Protein AF-A0AAE3LZX3-F1 (afdb_monomer_lite)

Foldseek 3Di:
DDWFDLDPQETEFAADDLVCLLVCVVVPFAEEEEQAAPPPDPPHDHQVSNCVSNVVSNHHYYYLHDDPPDDALVSLVVLVVCSVPTPTSYYYYYNGRQSVLLSPLSVCLPPDDNVSSQVSCVSSVHHCVQSSCCSVVVNDRPPPDDPDDFQEEAEAPDPVSVVVVVVVCVVPVPGGYHYHYD

Sequence (182 aa):
MDLKPLTANLSVSAQIQPSDLKAIKNAGFRAVVCNRPDGEGADQPTFDEIATAAKKQGLEAVYLPIVAGKVSDDDASDFDQALMSLPGPVLAYCRTGTRSATLWSLSQAGQRSLADILAATKAAGYEMGGVVRRIVNGGKTPTDTGDASFNVVIVGAGAGGIAAAASLKSRKPDLDIAIIDP

Structure (mmCIF, N/CA/C/O backbone):
data_AF-A0AAE3LZX3-F1
#
_entry.id   AF-A0AAE3LZX3-F1
#
loop_
_atom_site.group_PDB
_atom_site.id
_atom_site.type_symbol
_atom_site.label_atom_id
_atom_site.label_alt_id
_atom_site.label_comp_id
_atom_site.label_asym_id
_atom_site.label_entity_id
_atom_site.label_seq_id
_atom_site.pdbx_PDB_ins_code
_atom_site.Cartn_x
_atom_site.Cartn_y
_atom_site.Cartn_z
_atom_site.occupancy
_atom_site.B_iso_or_equiv
_atom_site.auth_seq_id
_atom_site.auth_comp_id
_atom_site.auth_asym_id
_atom_site.auth_atom_id
_atom_site.pdbx_PDB_model_num
ATOM 1 N N . MET A 1 1 ? -14.313 -3.668 -0.409 1.00 75.75 1 MET A N 1
ATOM 2 C CA . MET A 1 1 ? -13.078 -3.968 0.340 1.00 75.75 1 MET A CA 1
ATOM 3 C C . MET A 1 1 ? -12.508 -5.291 -0.160 1.00 75.75 1 MET A C 1
ATOM 5 O O . MET A 1 1 ? -13.243 -6.270 -0.146 1.00 75.75 1 MET A O 1
ATOM 9 N N . ASP A 1 2 ? -11.256 -5.305 -0.629 1.00 89.50 2 ASP A N 1
ATOM 10 C CA . ASP A 1 2 ? -10.547 -6.501 -1.120 1.00 89.50 2 ASP A CA 1
ATOM 11 C C . ASP A 1 2 ? -9.180 -6.594 -0.422 1.00 89.50 2 ASP A C 1
ATOM 13 O O . ASP A 1 2 ? -8.333 -5.716 -0.590 1.00 89.50 2 ASP A O 1
ATOM 17 N N . LEU A 1 3 ? -9.010 -7.608 0.430 1.00 95.31 3 LEU A N 1
ATOM 18 C CA . LEU A 1 3 ? -7.859 -7.755 1.321 1.00 95.31 3 LEU A CA 1
ATOM 19 C C . LEU A 1 3 ? -6.834 -8.687 0.681 1.00 95.31 3 LEU A C 1
ATOM 21 O O . LEU A 1 3 ? -7.075 -9.885 0.544 1.00 95.31 3 LEU A O 1
ATOM 25 N N . LYS A 1 4 ? -5.673 -8.142 0.324 1.00 96.81 4 LYS A N 1
ATOM 26 C CA . LYS A 1 4 ? -4.636 -8.862 -0.416 1.00 96.81 4 LYS A CA 1
ATOM 27 C C . LYS A 1 4 ? -3.408 -9.076 0.476 1.00 96.81 4 LYS A C 1
ATOM 29 O O . LYS A 1 4 ? -2.644 -8.129 0.682 1.00 96.81 4 LYS A O 1
ATOM 34 N N . PRO A 1 5 ? -3.218 -10.273 1.055 1.00 97.38 5 PRO A N 1
ATOM 35 C CA . PRO A 1 5 ? -2.109 -10.532 1.967 1.00 97.38 5 PRO A CA 1
ATOM 36 C C . PRO A 1 5 ? -0.766 -10.530 1.228 1.00 97.38 5 PRO A C 1
ATOM 38 O O . PRO A 1 5 ? -0.618 -11.192 0.205 1.00 97.38 5 PRO A O 1
ATOM 41 N N . LEU A 1 6 ? 0.222 -9.811 1.770 1.00 95.94 6 LEU A N 1
ATOM 42 C CA . LEU A 1 6 ? 1.624 -9.875 1.328 1.00 95.94 6 LEU A CA 1
ATOM 43 C C . LEU A 1 6 ? 2.458 -10.755 2.262 1.00 95.94 6 LEU A C 1
ATOM 45 O O . LEU A 1 6 ? 3.349 -11.481 1.831 1.00 95.94 6 LEU A O 1
ATOM 49 N N . THR A 1 7 ? 2.166 -10.694 3.561 1.00 95.44 7 THR A N 1
ATOM 50 C CA . THR A 1 7 ? 2.778 -11.533 4.594 1.00 95.44 7 THR A CA 1
ATOM 51 C C . THR A 1 7 ? 1.737 -11.876 5.659 1.00 95.44 7 THR A C 1
ATOM 53 O O . THR A 1 7 ? 0.628 -11.346 5.640 1.00 95.44 7 THR A O 1
ATOM 56 N N . ALA A 1 8 ? 2.101 -12.706 6.640 1.00 93.56 8 ALA A N 1
ATOM 57 C CA . ALA A 1 8 ? 1.235 -12.981 7.789 1.00 93.56 8 ALA A CA 1
ATOM 58 C C . ALA A 1 8 ? 0.858 -11.714 8.591 1.00 93.56 8 ALA A C 1
ATOM 60 O O . ALA A 1 8 ? -0.206 -11.673 9.202 1.00 93.56 8 ALA A O 1
ATOM 61 N N . ASN A 1 9 ? 1.706 -10.678 8.564 1.00 95.31 9 ASN A N 1
ATOM 62 C CA . ASN A 1 9 ? 1.537 -9.465 9.368 1.00 95.31 9 ASN A CA 1
ATOM 63 C C . ASN A 1 9 ? 1.127 -8.232 8.549 1.00 95.31 9 ASN A C 1
ATOM 65 O O . ASN A 1 9 ? 0.850 -7.190 9.139 1.00 95.31 9 ASN A O 1
ATOM 69 N N . LEU A 1 10 ? 1.074 -8.335 7.216 1.00 97.94 10 LEU A N 1
ATOM 70 C CA . LEU A 1 10 ? 0.742 -7.222 6.329 1.00 97.94 10 LEU A CA 1
ATOM 71 C C . LEU A 1 10 ? -0.185 -7.673 5.205 1.00 97.94 10 LEU A C 1
ATOM 73 O O . LEU A 1 10 ? 0.146 -8.568 4.423 1.00 97.94 10 LEU A O 1
ATOM 77 N N . SER A 1 11 ? -1.305 -6.972 5.075 1.00 98.44 11 SER A N 1
ATOM 78 C CA . SER A 1 11 ? -2.155 -7.005 3.886 1.00 98.44 11 SER A CA 1
ATOM 79 C C . SER A 1 11 ? -2.251 -5.621 3.262 1.00 98.44 11 SER A C 1
ATOM 81 O O . SER A 1 11 ? -2.095 -4.609 3.947 1.00 98.44 11 SER A O 1
ATOM 83 N N . VAL A 1 12 ? -2.536 -5.584 1.965 1.00 97.81 12 VAL A N 1
ATOM 84 C CA . VAL A 1 12 ? -2.803 -4.351 1.227 1.00 97.81 12 VAL A CA 1
ATOM 85 C C . VAL A 1 12 ? -4.219 -4.343 0.658 1.00 97.81 12 VAL A C 1
ATOM 87 O O . VAL A 1 12 ? -4.798 -5.395 0.396 1.00 97.81 12 VAL A O 1
ATOM 90 N N . SER A 1 13 ? -4.782 -3.157 0.451 1.00 97.62 13 SER A N 1
ATOM 91 C CA . SER A 1 13 ? -6.107 -2.976 -0.149 1.00 97.62 13 SER A CA 1
ATOM 92 C C . SER A 1 13 ? -6.157 -1.722 -1.025 1.00 97.62 13 SER A C 1
ATOM 94 O O . SER A 1 13 ? -5.380 -0.776 -0.859 1.00 97.62 13 SER A O 1
ATOM 96 N N . ALA A 1 14 ? -7.128 -1.697 -1.938 1.00 96.19 14 ALA A N 1
ATOM 97 C CA . ALA A 1 14 ? -7.641 -0.452 -2.503 1.00 96.19 14 ALA A CA 1
ATOM 98 C C . ALA A 1 14 ? -8.303 0.417 -1.414 1.00 96.19 14 ALA A C 1
ATOM 100 O O . ALA A 1 14 ? -8.385 0.012 -0.248 1.00 96.19 14 ALA A O 1
ATOM 101 N N . GLN A 1 15 ? -8.784 1.599 -1.804 1.00 97.12 15 GLN A N 1
ATOM 102 C CA . GLN A 1 15 ? -9.402 2.563 -0.893 1.00 97.12 15 GLN A CA 1
ATOM 103 C C . GLN A 1 15 ? -10.449 1.892 0.008 1.00 97.12 15 GLN A C 1
ATOM 105 O O . GLN A 1 15 ? -11.390 1.267 -0.483 1.00 97.12 15 GLN A O 1
ATOM 110 N N . ILE A 1 16 ? -10.282 2.051 1.321 1.00 97.81 16 ILE A N 1
ATOM 111 C CA . ILE A 1 16 ? -11.262 1.618 2.321 1.00 97.81 16 ILE A CA 1
ATOM 112 C C . ILE A 1 16 ? -12.220 2.761 2.658 1.00 97.81 16 ILE A C 1
ATOM 114 O O . ILE A 1 16 ? -11.898 3.936 2.452 1.00 97.81 16 ILE A O 1
ATOM 118 N N . GLN A 1 17 ? -13.382 2.413 3.198 1.00 97.69 17 GLN A N 1
ATOM 119 C CA . GLN A 1 17 ? -14.394 3.352 3.672 1.00 97.69 17 GLN A CA 1
ATOM 120 C C . GLN A 1 17 ? -14.508 3.322 5.203 1.00 97.69 17 GLN A C 1
ATOM 122 O O . GLN A 1 17 ? -14.238 2.284 5.810 1.00 97.69 17 GLN A O 1
ATOM 127 N N . PRO A 1 18 ? -14.976 4.403 5.860 1.00 98.12 18 PRO A N 1
ATOM 128 C CA . PRO A 1 18 ? -15.216 4.421 7.309 1.00 98.12 18 PRO A CA 1
ATOM 129 C C . PRO A 1 18 ? -16.111 3.271 7.818 1.00 98.12 18 PRO A C 1
ATOM 131 O O . PRO A 1 18 ? -15.973 2.814 8.954 1.00 98.12 18 PRO A O 1
ATOM 134 N N . SER A 1 19 ? -17.016 2.768 6.976 1.00 97.75 19 SER A N 1
ATOM 135 C CA . SER A 1 19 ? -17.882 1.619 7.269 1.00 97.75 19 SER A CA 1
ATOM 136 C C . SER A 1 19 ? -17.147 0.272 7.289 1.00 97.75 19 SER A C 1
ATOM 138 O O . SER A 1 19 ? -17.605 -0.655 7.959 1.00 97.75 19 SER A O 1
ATOM 140 N N . ASP A 1 20 ? -15.999 0.155 6.619 1.00 98.06 20 ASP A N 1
ATOM 141 C CA . ASP A 1 20 ? -15.225 -1.087 6.528 1.00 98.06 20 ASP A CA 1
ATOM 142 C C . ASP A 1 20 ? -14.464 -1.402 7.827 1.00 98.06 20 ASP A C 1
ATOM 144 O O . ASP A 1 20 ? -14.144 -2.559 8.095 1.00 98.06 20 ASP A O 1
ATOM 148 N N . LEU A 1 21 ? -14.196 -0.404 8.680 1.00 98.44 21 LEU A N 1
ATOM 149 C CA . LEU A 1 21 ? -13.289 -0.534 9.833 1.00 98.44 21 LEU A CA 1
ATOM 150 C C . LEU A 1 21 ? -13.744 -1.600 10.838 1.00 98.44 21 LEU A C 1
ATOM 152 O O . LEU A 1 21 ? -12.913 -2.276 11.447 1.00 98.44 21 LEU A O 1
ATOM 156 N N . LYS A 1 22 ? -15.057 -1.809 10.985 1.00 98.06 22 LYS A N 1
ATOM 157 C CA . LYS A 1 22 ? -15.587 -2.894 11.822 1.00 98.06 22 LYS A CA 1
ATOM 158 C C . LYS A 1 22 ? -15.250 -4.267 11.234 1.00 98.06 22 LYS A C 1
ATOM 160 O O . LYS A 1 22 ? -14.836 -5.163 11.965 1.00 98.06 22 LYS A O 1
ATOM 165 N N . ALA A 1 23 ? -15.398 -4.431 9.920 1.00 98.12 23 ALA A N 1
ATOM 166 C CA . ALA A 1 23 ? -15.033 -5.667 9.233 1.00 98.12 23 ALA A CA 1
ATOM 167 C C . ALA A 1 23 ? -13.513 -5.897 9.272 1.00 98.12 23 ALA A C 1
ATOM 169 O O . ALA A 1 23 ? -13.080 -7.015 9.532 1.00 98.12 23 ALA A O 1
ATOM 170 N N . ILE A 1 24 ? -12.713 -4.837 9.122 1.00 98.31 24 ILE A N 1
ATOM 171 C CA . ILE A 1 24 ? -11.248 -4.869 9.253 1.00 98.31 24 ILE A CA 1
ATOM 172 C C . ILE A 1 24 ? -10.838 -5.347 10.654 1.00 98.31 24 ILE A C 1
ATOM 174 O O . ILE A 1 24 ? -10.020 -6.257 10.783 1.00 98.31 24 ILE A O 1
ATOM 178 N N . LYS A 1 25 ? -11.451 -4.812 11.717 1.00 98.06 25 LYS A N 1
ATOM 179 C CA . LYS A 1 25 ? -11.202 -5.275 13.091 1.00 98.06 25 LYS A CA 1
ATOM 180 C C . LYS A 1 25 ? -11.562 -6.752 13.272 1.00 98.06 25 LYS A C 1
ATOM 182 O O . LYS A 1 25 ? -10.778 -7.506 13.848 1.00 98.06 25 LYS A O 1
ATOM 187 N N . ASN A 1 26 ? -12.720 -7.166 12.758 1.00 97.75 26 ASN A N 1
ATOM 188 C CA . ASN A 1 26 ? -13.197 -8.549 12.842 1.00 97.75 26 ASN A CA 1
ATOM 189 C C . ASN A 1 26 ? -12.319 -9.530 12.054 1.00 97.75 26 ASN A C 1
ATOM 191 O O . ASN A 1 26 ? -12.165 -10.672 12.475 1.00 97.75 26 ASN A O 1
ATOM 195 N N . ALA A 1 27 ? -11.709 -9.082 10.955 1.00 97.06 27 ALA A N 1
ATOM 196 C CA . ALA A 1 27 ? -10.728 -9.850 10.191 1.00 97.06 27 ALA A CA 1
ATOM 197 C C . ALA A 1 27 ? -9.382 -10.011 10.925 1.00 97.06 27 ALA A C 1
ATOM 199 O O . ALA A 1 27 ? -8.491 -10.700 10.439 1.00 97.06 27 ALA A O 1
ATOM 200 N N . GLY A 1 28 ? -9.228 -9.401 12.104 1.00 97.62 28 GLY A N 1
ATOM 201 C CA . GLY A 1 28 ? -8.073 -9.591 12.971 1.00 97.62 28 GLY A CA 1
ATOM 202 C C . GLY A 1 28 ? -7.015 -8.499 12.863 1.00 97.62 28 GLY A C 1
ATOM 203 O O . GLY A 1 28 ? -6.077 -8.524 13.657 1.00 97.62 28 GLY A O 1
ATOM 204 N N . PHE A 1 29 ? -7.173 -7.507 11.985 1.00 98.50 29 PHE A N 1
ATOM 205 C CA . PHE A 1 29 ? -6.240 -6.384 11.919 1.00 98.50 29 PHE A CA 1
ATOM 206 C C . PHE A 1 29 ? -6.260 -5.561 13.213 1.00 98.50 29 PHE A C 1
ATOM 208 O O . PHE A 1 29 ? -7.236 -5.546 13.979 1.00 98.50 29 PHE A O 1
ATOM 215 N N . ARG A 1 30 ? -5.137 -4.906 13.490 1.00 98.44 30 ARG A N 1
ATOM 216 C CA . ARG A 1 30 ? -4.926 -4.076 14.681 1.00 98.44 30 ARG A CA 1
ATOM 217 C C . ARG A 1 30 ? -4.559 -2.636 14.337 1.00 98.44 30 ARG A C 1
ATOM 219 O O . ARG A 1 30 ? -4.850 -1.754 15.141 1.00 98.44 30 ARG A O 1
ATOM 226 N N . ALA A 1 31 ? -4.037 -2.402 13.135 1.00 98.56 31 ALA A N 1
ATOM 227 C CA . ALA A 1 31 ? -3.752 -1.072 12.625 1.00 98.56 31 ALA A CA 1
ATOM 228 C C . ALA A 1 31 ? -4.086 -0.935 11.134 1.00 98.56 31 ALA A C 1
ATOM 230 O O . ALA A 1 31 ? -4.067 -1.921 10.387 1.00 98.56 31 ALA A O 1
ATOM 231 N N . VAL A 1 32 ? -4.349 0.300 10.706 1.00 98.62 32 VAL A N 1
ATOM 232 C CA . VAL A 1 32 ? -4.461 0.690 9.297 1.00 98.62 32 VAL A CA 1
ATOM 233 C C . VAL A 1 32 ? -3.430 1.761 8.942 1.00 98.62 32 VAL A C 1
ATOM 235 O O . VAL A 1 32 ? -3.189 2.682 9.722 1.00 98.62 32 VAL A O 1
ATOM 238 N N . VAL A 1 33 ? -2.840 1.664 7.750 1.00 98.69 33 VAL A N 1
ATOM 239 C CA . VAL A 1 33 ? -1.882 2.650 7.225 1.00 98.69 33 VAL A CA 1
ATOM 240 C C . VAL A 1 33 ? -2.411 3.216 5.913 1.00 98.69 33 VAL A C 1
ATOM 242 O O . VAL A 1 33 ? -2.677 2.466 4.975 1.00 98.69 33 VAL A O 1
ATOM 245 N N . CYS A 1 34 ? -2.560 4.535 5.831 1.00 98.38 34 CYS A N 1
ATOM 246 C CA . CYS A 1 34 ? -2.978 5.215 4.611 1.00 98.38 34 CYS A CA 1
ATOM 247 C C . CYS A 1 34 ? -1.765 5.732 3.841 1.00 98.38 34 CYS A C 1
ATOM 249 O O . CYS A 1 34 ? -1.031 6.584 4.338 1.00 98.38 34 CYS A O 1
ATOM 251 N N . ASN A 1 35 ? -1.599 5.266 2.603 1.00 97.44 35 ASN A N 1
ATOM 252 C CA . ASN A 1 35 ? -0.579 5.744 1.670 1.00 97.44 35 ASN A CA 1
ATOM 253 C C . ASN A 1 35 ? -1.153 6.618 0.547 1.00 97.44 35 ASN A C 1
ATOM 255 O O . ASN A 1 35 ? -0.505 6.812 -0.486 1.00 97.44 35 ASN A O 1
ATOM 259 N N . ARG A 1 36 ? -2.379 7.126 0.718 1.00 96.12 36 ARG A N 1
ATOM 260 C CA . ARG A 1 36 ? -3.054 8.018 -0.231 1.00 96.12 36 ARG A CA 1
ATOM 261 C C . ARG A 1 36 ? -3.162 9.425 0.369 1.00 96.12 36 ARG A C 1
ATOM 263 O O . ARG A 1 36 ? -3.795 9.546 1.410 1.00 96.12 36 ARG A O 1
ATOM 270 N N . PRO A 1 37 ? -2.579 10.470 -0.248 1.00 96.31 37 PRO A N 1
ATOM 271 C CA . PRO A 1 37 ? -2.802 11.837 0.193 1.00 96.31 37 PRO A CA 1
ATOM 272 C C . PRO A 1 37 ? -4.282 12.198 0.073 1.00 96.31 37 PRO A C 1
ATOM 274 O O . PRO A 1 37 ? -4.946 11.801 -0.888 1.00 96.31 37 PRO A O 1
ATOM 277 N N . ASP A 1 38 ? -4.794 12.944 1.043 1.00 96.88 38 ASP A N 1
ATOM 278 C CA . ASP A 1 38 ? -6.147 13.493 1.005 1.00 96.88 38 ASP A CA 1
ATOM 279 C C . ASP A 1 38 ? -6.352 14.407 -0.210 1.00 96.88 38 ASP A C 1
ATOM 281 O O . ASP A 1 38 ? -5.447 15.121 -0.643 1.00 96.88 38 ASP A O 1
ATOM 285 N N . GLY A 1 39 ? -7.562 14.365 -0.775 1.00 94.56 39 GLY A N 1
ATOM 286 C CA . GLY A 1 39 ? -7.935 15.169 -1.941 1.00 94.56 39 GLY A CA 1
ATOM 287 C C . GLY A 1 39 ? -7.470 14.625 -3.298 1.00 94.56 39 GLY A C 1
ATOM 288 O O . GLY A 1 39 ? -7.581 15.330 -4.297 1.00 94.56 39 GLY A O 1
ATOM 289 N N . GLU A 1 40 ? -6.984 13.383 -3.387 1.00 92.69 40 GLU A N 1
ATOM 290 C CA . GLU A 1 40 ? -6.596 12.760 -4.664 1.00 92.69 40 GLU A CA 1
ATOM 291 C C . GLU A 1 40 ? -7.812 12.360 -5.529 1.00 92.69 40 GLU A C 1
ATOM 293 O O . GLU A 1 40 ? -7.683 12.188 -6.740 1.00 92.69 40 GLU A O 1
ATOM 298 N N . GLY A 1 41 ? -8.997 12.166 -4.940 1.00 91.00 41 GLY A N 1
ATOM 299 C CA . GLY A 1 41 ? -10.229 11.859 -5.677 1.00 91.00 41 GLY A CA 1
ATOM 300 C C . GLY A 1 41 ? -11.483 12.410 -5.006 1.00 91.00 41 GLY A C 1
ATOM 301 O O . GLY A 1 41 ? -11.519 12.571 -3.793 1.00 91.00 41 GLY A O 1
ATOM 302 N N . ALA A 1 42 ? -12.524 12.683 -5.795 1.00 88.56 42 ALA A N 1
ATOM 303 C CA . ALA A 1 42 ? -13.795 13.215 -5.287 1.00 88.56 42 ALA A CA 1
ATOM 304 C C . ALA A 1 42 ? -14.572 12.211 -4.412 1.00 88.56 42 ALA A C 1
ATOM 306 O O . ALA A 1 42 ? -15.403 12.600 -3.602 1.00 88.56 42 ALA A O 1
ATOM 307 N N . ASP A 1 43 ? -14.298 10.920 -4.586 1.00 87.44 43 ASP A N 1
ATOM 308 C CA . ASP A 1 43 ? -14.872 9.792 -3.853 1.00 87.44 43 ASP A CA 1
ATOM 309 C C . ASP A 1 43 ? -14.039 9.382 -2.624 1.00 87.44 43 ASP A C 1
ATOM 311 O O . ASP A 1 43 ? -14.321 8.370 -1.979 1.00 87.44 43 ASP A O 1
ATOM 315 N N . GLN A 1 44 ? -12.970 10.125 -2.326 1.00 94.75 44 GLN A N 1
ATOM 316 C CA . GLN A 1 44 ? -12.025 9.780 -1.278 1.00 94.75 44 GLN A CA 1
ATOM 317 C C . GLN A 1 44 ? -12.514 10.278 0.090 1.00 94.75 44 GLN A C 1
ATOM 319 O O . GLN A 1 44 ? -12.602 11.493 0.278 1.00 94.75 44 GLN A O 1
ATOM 324 N N . PRO A 1 45 ? -12.742 9.383 1.071 1.00 96.94 45 PRO A N 1
ATOM 325 C CA . PRO A 1 45 ? -12.841 9.808 2.459 1.00 96.94 45 PRO A CA 1
ATOM 326 C C . PRO A 1 45 ? -11.489 10.360 2.912 1.00 96.94 45 PRO A C 1
ATOM 328 O O . PRO A 1 45 ? -10.434 9.818 2.560 1.00 96.94 45 PRO A O 1
ATOM 331 N N . THR A 1 46 ? -11.523 11.422 3.703 1.00 98.06 46 THR A N 1
ATOM 332 C CA . THR A 1 46 ? -10.322 11.989 4.318 1.00 98.06 46 THR A CA 1
ATOM 333 C C . THR A 1 46 ? -9.700 10.996 5.293 1.00 98.06 46 THR A C 1
ATOM 335 O O . THR A 1 46 ? -10.378 10.135 5.872 1.00 98.06 46 THR A O 1
ATOM 338 N N . PHE A 1 47 ? -8.397 11.123 5.526 1.00 98.44 47 PHE A N 1
ATOM 339 C CA . PHE A 1 47 ? -7.735 10.302 6.524 1.00 98.44 47 PHE A CA 1
ATOM 340 C C . PHE A 1 47 ? -8.327 10.521 7.923 1.00 98.44 47 PHE A C 1
ATOM 342 O O . PHE A 1 47 ? -8.452 9.555 8.671 1.00 98.44 47 PHE A O 1
ATOM 349 N N . ASP A 1 48 ? -8.745 11.742 8.266 1.00 98.50 48 ASP A N 1
ATOM 350 C CA . ASP A 1 48 ? -9.351 12.044 9.571 1.00 98.50 48 ASP A CA 1
ATOM 351 C C . ASP A 1 48 ? -10.658 11.265 9.811 1.00 98.50 48 ASP A C 1
ATOM 353 O O . ASP A 1 48 ? -10.875 10.699 10.889 1.00 98.50 48 ASP A O 1
ATOM 357 N N . GLU A 1 49 ? -11.498 11.128 8.780 1.00 98.31 49 GLU A N 1
ATOM 358 C CA . GLU A 1 49 ? -12.712 10.307 8.841 1.00 98.31 49 GLU A CA 1
ATOM 359 C C . GLU A 1 49 ? -12.380 8.826 9.068 1.00 98.31 49 GLU A C 1
ATOM 361 O O . GLU A 1 49 ? -13.016 8.158 9.894 1.00 98.31 49 GLU A O 1
ATOM 366 N N . ILE A 1 50 ? -11.353 8.314 8.380 1.00 98.69 50 ILE A N 1
ATOM 367 C CA . ILE A 1 50 ? -10.877 6.938 8.562 1.00 98.69 50 ILE A CA 1
ATOM 368 C C . ILE A 1 50 ? -10.282 6.742 9.958 1.00 98.69 50 ILE A C 1
ATOM 370 O O . ILE A 1 50 ? -10.625 5.765 10.624 1.00 98.69 50 ILE A O 1
ATOM 374 N N . ALA A 1 51 ? -9.434 7.653 10.432 1.00 98.62 51 ALA A N 1
ATOM 375 C CA . ALA A 1 51 ? -8.789 7.576 11.739 1.00 98.62 51 ALA A CA 1
ATOM 376 C C . ALA A 1 51 ? -9.818 7.632 12.875 1.00 98.62 51 ALA A C 1
ATOM 378 O O . ALA A 1 51 ? -9.766 6.835 13.815 1.00 98.62 51 ALA A O 1
ATOM 379 N N . THR A 1 52 ? -10.821 8.502 12.751 1.00 98.62 52 THR A N 1
ATOM 380 C CA . THR A 1 52 ? -11.937 8.586 13.696 1.00 98.62 52 THR A CA 1
ATOM 381 C C . THR A 1 52 ? -12.739 7.284 13.730 1.00 98.62 52 THR A C 1
ATOM 383 O O . THR A 1 52 ? -13.079 6.791 14.811 1.00 98.62 52 THR A O 1
ATOM 386 N N . ALA A 1 53 ? -13.034 6.685 12.573 1.00 98.44 53 ALA A N 1
ATOM 387 C CA . ALA A 1 53 ? -13.724 5.398 12.498 1.00 98.44 53 ALA A CA 1
ATOM 388 C C . ALA A 1 53 ? -12.871 4.242 13.049 1.00 98.44 53 ALA A C 1
ATOM 390 O O . ALA A 1 53 ? -13.387 3.406 13.793 1.00 98.44 53 ALA A O 1
ATOM 391 N N . ALA A 1 54 ? -11.572 4.221 12.747 1.00 98.44 54 ALA A N 1
ATOM 392 C CA . ALA A 1 54 ? -10.614 3.232 13.230 1.00 98.44 54 ALA A CA 1
ATOM 393 C C . ALA A 1 54 ? -10.515 3.257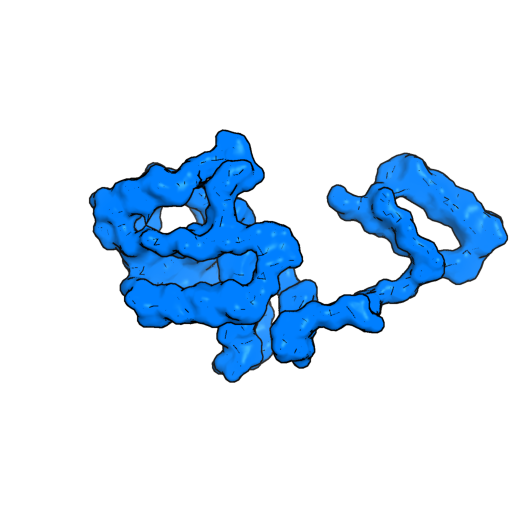 14.761 1.00 98.44 54 ALA A C 1
ATOM 395 O O . ALA A 1 54 ? -10.692 2.223 15.412 1.00 98.44 54 ALA A O 1
ATOM 396 N N . LYS A 1 55 ? -10.374 4.450 15.353 1.00 98.19 55 LYS A N 1
ATOM 397 C CA . LYS A 1 55 ? -10.320 4.640 16.807 1.00 98.19 55 LYS A CA 1
ATOM 398 C C . LYS A 1 55 ? -11.569 4.109 17.510 1.00 98.19 55 LYS A C 1
ATOM 400 O O . LYS A 1 55 ? -11.455 3.456 18.544 1.00 98.19 55 LYS A O 1
ATOM 405 N N . LYS A 1 56 ? -12.762 4.307 16.932 1.00 98.12 56 LYS A N 1
ATOM 406 C CA . LYS A 1 56 ? -14.022 3.749 17.469 1.00 98.12 56 LYS A CA 1
ATOM 407 C C . LYS A 1 56 ? -14.037 2.216 17.504 1.00 98.12 56 LYS A C 1
ATOM 409 O O . LYS A 1 56 ? -14.753 1.648 18.320 1.00 98.12 56 LYS A O 1
ATOM 414 N N . GLN A 1 57 ? -13.268 1.552 16.639 1.00 98.19 57 GLN A N 1
ATOM 415 C CA . GLN A 1 57 ? -13.117 0.090 16.617 1.00 98.19 57 GLN A CA 1
ATOM 416 C C . GLN A 1 57 ? -11.887 -0.403 17.407 1.00 98.19 57 GLN A C 1
ATOM 418 O O . GLN A 1 57 ? -11.602 -1.604 17.422 1.00 98.19 57 GLN A O 1
ATOM 423 N N . GLY A 1 58 ? -11.134 0.500 18.049 1.00 97.62 58 GLY A N 1
ATOM 424 C CA . GLY A 1 58 ? -9.872 0.171 18.715 1.00 97.62 58 GLY A CA 1
ATOM 425 C C . GLY A 1 58 ? -8.808 -0.324 17.732 1.00 97.62 58 GLY A C 1
ATOM 426 O O . GLY A 1 58 ? -8.166 -1.349 17.984 1.00 97.62 58 GLY A O 1
ATOM 427 N N . LEU A 1 59 ? -8.709 0.333 16.576 1.00 98.50 59 LEU A N 1
ATOM 428 C CA . LEU A 1 59 ? -7.630 0.180 15.604 1.00 98.50 59 LEU A CA 1
ATOM 429 C C . LEU A 1 59 ? -6.719 1.406 15.679 1.00 98.50 59 LEU A C 1
ATOM 431 O O . LEU A 1 59 ? -7.217 2.531 15.748 1.00 98.50 59 LEU A O 1
ATOM 435 N N . GLU A 1 60 ? -5.410 1.184 15.607 1.00 98.44 60 GLU A N 1
ATOM 436 C CA . GLU A 1 60 ? -4.459 2.266 15.342 1.00 98.44 60 GLU A CA 1
ATOM 437 C C . GLU A 1 60 ? -4.587 2.724 13.883 1.00 98.44 60 GLU A C 1
ATOM 439 O O . GLU A 1 60 ? -4.872 1.920 12.990 1.00 98.44 60 GLU A O 1
ATOM 444 N N . ALA A 1 61 ? -4.387 4.014 13.626 1.00 98.31 61 ALA A N 1
ATOM 445 C CA . ALA A 1 61 ? -4.444 4.578 12.282 1.00 98.31 61 ALA A CA 1
ATOM 446 C C . ALA A 1 61 ? -3.250 5.501 12.052 1.00 98.31 61 ALA A C 1
ATOM 448 O O . ALA A 1 61 ? -3.039 6.448 12.805 1.00 98.31 61 ALA A O 1
ATOM 449 N N . VAL A 1 62 ? -2.496 5.240 10.987 1.00 98.31 62 VAL A N 1
ATOM 450 C CA . VAL A 1 62 ? -1.304 6.013 10.625 1.00 98.31 62 VAL A CA 1
ATOM 451 C C . VAL A 1 62 ? -1.440 6.573 9.215 1.00 98.31 62 VAL A C 1
ATOM 453 O O . VAL A 1 62 ? -1.865 5.881 8.287 1.00 98.31 62 VAL A O 1
ATOM 456 N N . TYR A 1 63 ? -1.063 7.840 9.063 1.00 98.12 63 TYR A N 1
ATOM 457 C CA . TYR A 1 63 ? -1.050 8.552 7.792 1.00 98.12 63 TYR A CA 1
ATOM 458 C C . TYR A 1 63 ? 0.383 8.675 7.282 1.00 98.12 63 TYR A C 1
ATOM 460 O O . TYR A 1 63 ? 1.193 9.376 7.881 1.00 98.12 63 TYR A O 1
ATOM 468 N N . LEU A 1 64 ? 0.685 7.995 6.176 1.00 96.94 64 LEU A N 1
ATOM 469 C CA . LEU A 1 64 ? 1.970 8.050 5.473 1.00 96.94 64 LEU A CA 1
ATOM 470 C C . LEU A 1 64 ? 1.710 8.285 3.979 1.00 96.94 64 LEU A C 1
ATOM 472 O O . LEU A 1 64 ? 1.885 7.368 3.167 1.00 96.94 64 LEU A O 1
ATOM 476 N N . PRO A 1 65 ? 1.185 9.468 3.610 1.00 95.19 65 PRO A N 1
ATOM 477 C CA . PRO A 1 65 ? 0.724 9.737 2.257 1.00 95.19 65 PRO A CA 1
ATOM 478 C C . PRO A 1 65 ? 1.889 9.766 1.271 1.00 95.19 65 PRO A C 1
ATOM 480 O O . PRO A 1 65 ? 2.811 10.561 1.419 1.00 95.19 65 PRO A O 1
ATOM 483 N N . ILE A 1 66 ? 1.801 8.962 0.209 1.00 91.75 66 ILE A N 1
ATOM 484 C CA . ILE A 1 66 ? 2.804 8.961 -0.859 1.00 91.75 66 ILE A CA 1
ATOM 485 C C . ILE A 1 66 ? 2.216 9.576 -2.119 1.00 91.75 66 ILE A C 1
ATOM 487 O O . ILE A 1 66 ? 1.201 9.103 -2.654 1.00 91.75 66 ILE A O 1
ATOM 491 N N . VAL A 1 67 ? 2.883 10.616 -2.617 1.00 79.81 67 VAL A N 1
ATOM 492 C CA . VAL A 1 67 ? 2.539 11.254 -3.888 1.00 79.81 67 VAL A CA 1
ATOM 493 C C . VAL A 1 67 ? 2.828 10.279 -5.032 1.00 79.81 67 VAL A C 1
ATOM 495 O O . VAL A 1 67 ? 3.901 9.677 -5.116 1.00 79.81 67 VAL A O 1
ATOM 498 N N . ALA A 1 68 ? 1.849 10.098 -5.920 1.00 63.50 68 ALA A N 1
ATOM 499 C CA . ALA A 1 68 ? 1.961 9.174 -7.044 1.00 63.50 68 ALA A CA 1
ATOM 500 C C . ALA A 1 68 ? 3.205 9.473 -7.909 1.00 63.50 68 ALA A C 1
ATOM 502 O O . ALA A 1 68 ? 3.524 10.628 -8.185 1.00 63.50 68 ALA A O 1
ATOM 503 N N . GLY A 1 69 ? 3.912 8.418 -8.329 1.00 62.56 69 GLY A N 1
ATOM 504 C CA . GLY A 1 69 ? 5.111 8.515 -9.173 1.00 62.56 69 GLY A CA 1
ATOM 505 C C . GLY A 1 69 ? 6.429 8.796 -8.438 1.00 62.56 69 GLY A C 1
ATOM 506 O O . GLY A 1 69 ? 7.474 8.781 -9.081 1.00 62.56 69 GLY A O 1
ATOM 507 N N . LYS A 1 70 ? 6.417 9.009 -7.113 1.00 67.94 70 LYS A N 1
ATOM 508 C CA . LYS A 1 70 ? 7.616 9.313 -6.310 1.00 67.94 70 LYS A CA 1
ATOM 509 C C . LYS A 1 70 ? 7.658 8.528 -4.996 1.00 67.94 70 LYS A C 1
ATOM 511 O O . LYS A 1 70 ? 7.673 9.122 -3.931 1.00 67.94 70 LYS A O 1
ATOM 516 N N . VAL A 1 71 ? 7.667 7.196 -5.054 1.00 81.44 71 VAL A N 1
ATOM 517 C CA . VAL A 1 71 ? 8.023 6.421 -3.850 1.00 81.44 71 VAL A CA 1
ATOM 518 C C . VAL A 1 71 ? 9.531 6.565 -3.661 1.00 81.44 71 VAL A C 1
ATOM 520 O O . VAL A 1 71 ? 10.266 6.134 -4.540 1.00 81.44 71 VAL A O 1
ATOM 523 N N . SER A 1 72 ? 10.019 7.183 -2.599 1.00 85.44 72 SER A N 1
ATOM 524 C CA . SER A 1 72 ? 11.452 7.242 -2.284 1.00 85.44 72 SER A CA 1
ATOM 525 C C . SER A 1 72 ? 11.883 6.052 -1.420 1.00 85.44 72 SER A C 1
ATOM 527 O O . SER A 1 72 ? 11.049 5.259 -0.980 1.00 85.44 72 SER A O 1
ATOM 529 N N . ASP A 1 73 ? 13.189 5.888 -1.222 1.00 84.38 73 ASP A N 1
ATOM 530 C CA . ASP A 1 73 ? 13.702 4.868 -0.299 1.00 84.38 73 ASP A CA 1
ATOM 531 C C . ASP A 1 73 ? 13.466 5.285 1.164 1.00 84.38 73 ASP A C 1
ATOM 533 O O . ASP A 1 73 ? 13.207 4.427 2.006 1.00 84.38 73 ASP A O 1
ATOM 537 N N . ASP A 1 74 ? 13.448 6.595 1.440 1.00 89.88 74 ASP A N 1
ATOM 538 C CA . ASP A 1 74 ? 13.066 7.150 2.743 1.00 89.88 74 ASP A CA 1
ATOM 539 C C . ASP A 1 74 ? 11.602 6.818 3.063 1.00 89.88 74 ASP A C 1
ATOM 541 O O . ASP A 1 74 ? 11.316 6.305 4.140 1.00 89.88 74 ASP A O 1
ATOM 545 N N . ASP A 1 75 ? 10.689 6.963 2.094 1.00 92.81 75 ASP A N 1
ATOM 546 C CA . ASP A 1 75 ? 9.285 6.565 2.274 1.00 92.81 75 ASP A CA 1
ATOM 547 C C . ASP A 1 75 ? 9.153 5.069 2.605 1.00 92.81 75 ASP A C 1
ATOM 549 O O . ASP A 1 75 ? 8.310 4.667 3.410 1.00 92.81 75 ASP A O 1
ATOM 553 N N . ALA A 1 76 ? 9.971 4.222 1.970 1.00 92.38 76 ALA A N 1
ATOM 554 C CA . ALA A 1 76 ? 9.981 2.787 2.235 1.00 92.38 76 ALA A CA 1
ATOM 555 C C . ALA A 1 76 ? 10.529 2.470 3.636 1.00 92.38 76 ALA A C 1
ATOM 557 O O . ALA A 1 76 ? 9.994 1.587 4.308 1.00 92.38 76 ALA A O 1
ATOM 558 N N . SER A 1 77 ? 11.548 3.204 4.088 1.00 92.62 77 SER A N 1
ATOM 559 C CA . SER A 1 77 ? 12.089 3.122 5.449 1.00 92.62 77 SER A CA 1
ATOM 560 C C . SER A 1 77 ? 11.053 3.554 6.491 1.00 92.62 77 SER A C 1
ATOM 562 O O . SER A 1 77 ? 10.803 2.821 7.448 1.00 92.62 77 SER A O 1
ATOM 564 N N . ASP A 1 78 ? 10.381 4.685 6.278 1.00 95.44 78 ASP A N 1
ATOM 565 C CA . ASP A 1 78 ? 9.326 5.190 7.164 1.00 95.44 78 ASP A CA 1
ATOM 566 C C . ASP A 1 78 ? 8.150 4.210 7.247 1.00 95.44 78 ASP A C 1
ATOM 568 O O . ASP A 1 78 ? 7.595 3.961 8.322 1.00 95.44 78 ASP A O 1
ATOM 572 N N . PHE A 1 79 ? 7.791 3.593 6.118 1.00 96.88 79 PHE A N 1
ATOM 573 C CA . PHE A 1 79 ? 6.778 2.547 6.082 1.00 96.88 79 PHE A CA 1
ATOM 574 C C . PHE A 1 79 ? 7.202 1.310 6.886 1.00 96.88 79 PHE A C 1
ATOM 576 O O . PHE A 1 79 ? 6.399 0.801 7.668 1.00 96.88 79 PHE A O 1
ATOM 583 N N . ASP A 1 80 ? 8.448 0.849 6.756 1.00 95.56 80 ASP A N 1
ATOM 584 C CA . ASP A 1 80 ? 8.978 -0.289 7.522 1.00 95.56 80 ASP A CA 1
ATOM 585 C C . ASP A 1 80 ? 8.962 -0.012 9.033 1.00 95.56 80 ASP A C 1
ATOM 587 O O . ASP A 1 80 ? 8.467 -0.820 9.823 1.00 95.56 80 ASP A O 1
ATOM 591 N N . GLN A 1 81 ? 9.403 1.181 9.438 1.00 96.00 81 GLN A N 1
ATOM 592 C CA . GLN A 1 81 ? 9.378 1.621 10.835 1.00 96.00 81 GLN A CA 1
ATOM 593 C C . GLN A 1 81 ? 7.951 1.692 11.392 1.00 96.00 81 GLN A C 1
ATOM 595 O O . GLN A 1 81 ? 7.695 1.275 12.529 1.00 96.00 81 GLN A O 1
ATOM 600 N N . ALA A 1 82 ? 6.991 2.169 10.597 1.00 96.38 82 ALA A N 1
ATOM 601 C CA . ALA A 1 82 ? 5.586 2.156 10.983 1.00 96.38 82 ALA A CA 1
ATOM 602 C C . ALA A 1 82 ? 5.069 0.723 11.182 1.00 96.38 82 ALA A C 1
ATOM 604 O O . ALA A 1 82 ? 4.404 0.446 12.178 1.00 96.38 82 ALA A O 1
ATOM 605 N N . LEU A 1 83 ? 5.414 -0.219 10.300 1.00 96.06 83 LEU A N 1
ATOM 606 C CA . LEU A 1 83 ? 5.015 -1.621 10.463 1.00 96.06 83 LEU A CA 1
ATOM 607 C C . LEU A 1 83 ? 5.630 -2.287 11.701 1.00 96.06 83 LEU A C 1
ATOM 609 O O . LEU A 1 83 ? 4.978 -3.136 12.305 1.00 96.06 83 LEU A O 1
ATOM 613 N N . MET A 1 84 ? 6.851 -1.913 12.091 1.00 94.75 84 MET A N 1
ATOM 614 C CA . MET A 1 84 ? 7.510 -2.439 13.295 1.00 94.75 84 MET A CA 1
ATOM 615 C C . MET A 1 84 ? 6.942 -1.865 14.598 1.00 94.75 84 MET A C 1
ATOM 617 O O . MET A 1 84 ? 6.943 -2.547 15.622 1.00 94.75 84 MET A O 1
ATOM 621 N N . SER A 1 85 ? 6.485 -0.613 14.575 1.00 95.69 85 SER A N 1
ATOM 622 C CA . SER A 1 85 ? 5.958 0.085 15.756 1.00 95.69 85 SER A CA 1
ATOM 623 C C . SER A 1 85 ? 4.470 -0.168 16.001 1.00 95.69 85 SER A C 1
ATOM 625 O O . SER A 1 85 ? 4.011 -0.093 17.143 1.00 95.69 85 SER A O 1
ATOM 627 N N . LEU A 1 86 ? 3.708 -0.478 14.951 1.00 96.62 86 LEU A N 1
ATOM 628 C CA . LEU A 1 86 ? 2.272 -0.706 15.046 1.00 96.62 86 LEU A CA 1
ATOM 629 C C . LEU A 1 86 ? 1.930 -2.110 15.562 1.00 96.62 86 LEU A C 1
ATOM 631 O O . LEU A 1 86 ? 2.610 -3.088 15.244 1.00 96.62 86 LEU A O 1
ATOM 635 N N . PRO A 1 87 ? 0.811 -2.260 16.296 1.00 95.69 87 PRO A N 1
ATOM 636 C CA . PRO A 1 87 ? 0.293 -3.581 16.603 1.00 95.69 87 PRO A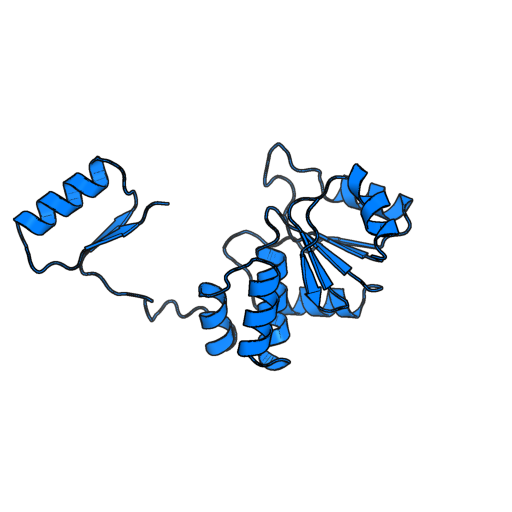 CA 1
ATOM 637 C C . PRO A 1 87 ? -0.163 -4.255 15.301 1.00 95.69 87 PRO A C 1
ATOM 639 O O . PRO A 1 87 ? -0.988 -3.716 14.561 1.00 95.69 87 PRO A O 1
ATOM 642 N N . GLY A 1 88 ? 0.373 -5.444 15.024 1.00 93.25 88 GLY A N 1
ATOM 643 C CA . GLY A 1 88 ? -0.000 -6.251 13.863 1.00 93.25 88 GLY A CA 1
ATOM 644 C C . GLY A 1 88 ? -1.175 -7.205 14.135 1.00 93.25 88 GLY A C 1
ATOM 645 O O . GLY A 1 88 ? -1.507 -7.464 15.296 1.00 93.25 88 GLY A O 1
ATOM 646 N N . PRO A 1 89 ? -1.792 -7.783 13.089 1.00 97.38 89 PRO A N 1
ATOM 647 C CA . PRO A 1 89 ? -1.544 -7.535 11.664 1.00 97.38 89 PRO A CA 1
ATOM 648 C C . PRO A 1 89 ? -2.001 -6.145 11.193 1.00 97.38 89 PRO A C 1
ATOM 650 O O . PRO A 1 89 ? -2.992 -5.603 11.695 1.00 97.38 89 PRO A O 1
ATOM 653 N N . VAL A 1 90 ? -1.296 -5.588 10.207 1.00 98.56 90 VAL A N 1
ATOM 654 C CA . VAL A 1 90 ? -1.541 -4.253 9.638 1.00 98.56 90 VAL A CA 1
ATOM 655 C C . VAL A 1 90 ? -2.218 -4.360 8.270 1.00 98.56 90 VAL A C 1
ATOM 657 O O . VAL A 1 90 ? -1.859 -5.210 7.449 1.00 98.56 90 VAL A O 1
ATOM 660 N N . LEU A 1 91 ? -3.183 -3.475 8.011 1.00 98.62 91 LEU A N 1
ATOM 661 C CA . LEU A 1 91 ? -3.760 -3.262 6.684 1.00 98.62 91 LEU A CA 1
ATOM 662 C C . LEU A 1 91 ? -3.290 -1.918 6.116 1.00 98.62 91 LEU A C 1
ATOM 664 O O . LEU A 1 91 ? -3.711 -0.861 6.582 1.00 98.62 91 LEU A O 1
ATOM 668 N N . ALA A 1 92 ? -2.455 -1.947 5.084 1.00 98.44 92 ALA A N 1
ATOM 669 C CA . ALA A 1 92 ? -2.070 -0.743 4.357 1.00 98.44 92 ALA A CA 1
ATOM 670 C C . ALA A 1 92 ? -2.984 -0.528 3.142 1.00 98.44 92 ALA A C 1
ATOM 672 O O . ALA A 1 92 ? -3.371 -1.479 2.463 1.00 98.44 92 ALA A O 1
ATOM 673 N N . TYR A 1 93 ? -3.356 0.711 2.844 1.00 98.12 93 TYR A N 1
ATOM 674 C CA . TYR A 1 93 ? -4.205 1.007 1.695 1.00 98.12 93 TYR A CA 1
ATOM 675 C C . TYR A 1 93 ? -3.787 2.290 0.987 1.00 98.12 93 TYR A C 1
ATOM 677 O O . TYR A 1 93 ? -3.211 3.208 1.569 1.00 98.12 93 TYR A O 1
ATOM 685 N N . CYS A 1 94 ? -4.120 2.370 -0.298 1.00 95.44 94 CYS A N 1
ATOM 686 C CA . CYS A 1 94 ? -4.084 3.626 -1.037 1.00 95.44 94 CYS A CA 1
ATOM 687 C C . CYS A 1 94 ? -5.285 3.702 -1.988 1.00 95.44 94 CYS A C 1
ATOM 689 O O . CYS A 1 94 ? -6.345 3.187 -1.655 1.00 95.44 94 CYS A O 1
ATOM 691 N N . ARG A 1 95 ? -5.156 4.299 -3.182 1.00 94.38 95 ARG A N 1
ATOM 692 C CA . ARG A 1 95 ? -6.218 4.234 -4.200 1.00 94.38 95 ARG A CA 1
ATOM 693 C C . ARG A 1 95 ? -6.464 2.799 -4.683 1.00 94.38 95 ARG A C 1
ATOM 695 O O . ARG A 1 95 ? -7.587 2.316 -4.619 1.00 94.38 95 ARG A O 1
ATOM 702 N N . THR A 1 96 ? -5.408 2.118 -5.126 1.00 93.75 96 THR A N 1
ATOM 703 C CA . THR A 1 96 ? -5.463 0.767 -5.725 1.00 93.75 96 THR A CA 1
ATOM 704 C C . THR A 1 96 ? -4.706 -0.293 -4.921 1.00 93.75 96 THR A C 1
ATOM 706 O O . THR A 1 96 ? -4.700 -1.452 -5.310 1.00 93.75 96 THR A O 1
ATOM 709 N N . GLY A 1 97 ? -4.025 0.101 -3.842 1.00 94.12 97 GLY A N 1
ATOM 710 C CA . GLY A 1 97 ? -3.104 -0.732 -3.056 1.00 94.12 97 GLY A CA 1
ATOM 711 C C . GLY A 1 97 ? -1.675 -0.822 -3.612 1.00 94.12 97 GLY A C 1
ATOM 712 O O . GLY A 1 97 ? -0.764 -1.236 -2.897 1.00 94.12 97 GLY A O 1
ATOM 713 N N . THR A 1 98 ? -1.431 -0.346 -4.841 1.00 92.88 98 THR A N 1
ATOM 714 C CA . THR A 1 98 ? -0.114 -0.432 -5.498 1.00 92.88 98 THR A CA 1
ATOM 715 C C . THR A 1 98 ? 0.984 0.298 -4.721 1.00 92.88 98 THR A C 1
ATOM 717 O O . THR A 1 98 ? 2.074 -0.238 -4.584 1.00 92.88 98 THR A O 1
ATOM 720 N N . ARG A 1 99 ? 0.710 1.486 -4.156 1.00 93.12 99 ARG A N 1
ATOM 721 C CA . ARG A 1 99 ? 1.713 2.239 -3.367 1.00 93.12 99 ARG A CA 1
ATOM 722 C C . ARG A 1 99 ? 2.186 1.456 -2.148 1.00 93.12 99 ARG A C 1
ATOM 724 O O . ARG A 1 99 ? 3.385 1.341 -1.943 1.00 93.12 99 ARG A O 1
ATOM 731 N N . SER A 1 100 ? 1.256 0.887 -1.389 1.00 95.62 100 SER A N 1
ATOM 732 C CA . SER A 1 100 ? 1.568 0.094 -0.199 1.00 95.62 100 SER A CA 1
ATOM 733 C C . SER A 1 100 ? 2.374 -1.158 -0.550 1.00 95.62 100 SER A C 1
ATOM 735 O O . SER A 1 100 ? 3.342 -1.485 0.129 1.00 95.62 100 SER A O 1
ATOM 737 N N . ALA A 1 101 ? 2.027 -1.829 -1.652 1.00 95.00 101 ALA A N 1
ATOM 738 C CA . ALA A 1 101 ? 2.783 -2.981 -2.129 1.00 95.00 101 ALA A CA 1
ATOM 739 C C . ALA A 1 101 ? 4.188 -2.593 -2.639 1.00 95.00 101 ALA A C 1
ATOM 741 O O . ALA A 1 101 ? 5.148 -3.324 -2.393 1.00 95.00 101 ALA A O 1
ATOM 742 N N . THR A 1 102 ? 4.340 -1.437 -3.297 1.00 92.62 102 THR A N 1
ATOM 743 C CA . THR A 1 102 ? 5.648 -0.901 -3.711 1.00 92.62 102 THR A CA 1
ATOM 744 C C . THR A 1 102 ? 6.518 -0.539 -2.510 1.00 92.62 102 THR A C 1
ATOM 746 O O . THR A 1 102 ? 7.680 -0.932 -2.485 1.00 92.62 102 THR A O 1
ATOM 749 N N . LEU A 1 103 ? 5.966 0.161 -1.512 1.00 94.19 103 LEU A N 1
ATOM 750 C CA . LEU A 1 103 ? 6.669 0.517 -0.274 1.00 94.19 103 LEU A CA 1
ATOM 751 C C . LEU A 1 103 ? 7.211 -0.727 0.430 1.00 94.19 103 LEU A C 1
ATOM 753 O O . LEU A 1 103 ? 8.400 -0.792 0.720 1.00 94.19 103 LEU A O 1
ATOM 757 N N . TRP A 1 104 ? 6.363 -1.743 0.609 1.00 95.38 104 TRP A N 1
ATOM 758 C CA . TRP A 1 104 ? 6.783 -3.023 1.178 1.00 95.38 104 TRP A CA 1
ATOM 759 C C . TRP A 1 104 ? 7.877 -3.700 0.344 1.00 95.38 104 TRP A C 1
ATOM 761 O O . TRP A 1 104 ? 8.859 -4.204 0.874 1.00 95.38 104 TRP A O 1
ATOM 771 N N . SER A 1 105 ? 7.742 -3.704 -0.983 1.00 93.12 105 SER A N 1
ATOM 772 C CA . SER A 1 105 ? 8.742 -4.334 -1.853 1.00 93.12 105 SER A CA 1
ATOM 773 C C . SER A 1 105 ? 10.115 -3.668 -1.722 1.00 93.12 105 SER A C 1
ATOM 775 O O . SER A 1 105 ? 11.133 -4.356 -1.706 1.00 93.12 105 SER A O 1
ATOM 777 N N . LEU A 1 106 ? 10.141 -2.337 -1.611 1.00 91.19 106 LEU A N 1
ATOM 778 C CA . LEU A 1 106 ? 11.366 -1.564 -1.424 1.00 91.19 106 LEU A CA 1
ATOM 779 C C . LEU A 1 106 ? 11.947 -1.746 -0.016 1.00 91.19 106 LEU A C 1
ATOM 781 O O . LEU A 1 106 ? 13.152 -1.957 0.095 1.00 91.19 106 LEU A O 1
ATOM 785 N N . SER A 1 107 ? 11.123 -1.761 1.039 1.00 92.12 107 SER A N 1
ATOM 786 C CA . SER A 1 107 ? 11.612 -1.980 2.411 1.00 92.12 107 SER A CA 1
ATOM 787 C C . SER A 1 107 ? 12.242 -3.365 2.591 1.00 92.12 107 SER A C 1
ATOM 789 O O . SER A 1 107 ? 13.224 -3.532 3.315 1.00 92.12 107 SER A O 1
ATOM 791 N N . GLN A 1 108 ? 11.733 -4.370 1.872 1.00 91.81 108 GLN A N 1
ATOM 792 C CA . GLN A 1 108 ? 12.247 -5.736 1.939 1.00 91.81 108 GLN A CA 1
ATOM 793 C C . GLN A 1 108 ? 13.461 -6.009 1.038 1.00 91.81 108 GLN A C 1
ATOM 795 O O . GLN A 1 108 ? 14.047 -7.085 1.174 1.00 91.81 108 GLN A O 1
ATOM 800 N N . ALA A 1 109 ? 13.865 -5.084 0.161 1.00 86.25 109 ALA A N 1
ATOM 801 C CA . ALA A 1 109 ? 14.918 -5.269 -0.848 1.00 86.25 109 ALA A CA 1
ATOM 802 C C . ALA A 1 109 ? 16.265 -5.785 -0.296 1.00 86.25 109 ALA A C 1
ATOM 804 O O . ALA A 1 109 ? 16.986 -6.485 -1.004 1.00 86.25 109 ALA A O 1
ATOM 805 N N . GLY A 1 110 ? 16.598 -5.465 0.960 1.00 82.69 110 GLY A N 1
ATOM 806 C CA . GLY A 1 110 ? 17.799 -5.952 1.657 1.00 82.69 110 GLY A CA 1
ATOM 807 C C . GLY A 1 110 ? 17.552 -7.071 2.678 1.00 82.69 110 GLY A C 1
ATOM 808 O O . GLY A 1 110 ? 18.502 -7.588 3.257 1.00 82.69 110 GLY A O 1
ATOM 809 N N . GLN A 1 111 ? 16.293 -7.438 2.922 1.00 87.06 111 GLN A N 1
ATOM 810 C CA . GLN A 1 111 ? 15.895 -8.391 3.967 1.00 87.06 111 GLN A CA 1
ATOM 811 C C . GLN A 1 111 ? 15.380 -9.724 3.403 1.00 87.06 111 GLN A C 1
ATOM 813 O O . GLN A 1 111 ? 15.410 -10.744 4.088 1.00 87.06 111 GLN A O 1
ATOM 818 N N . ARG A 1 112 ? 14.855 -9.725 2.173 1.00 89.25 112 ARG A N 1
ATOM 819 C CA . ARG A 1 112 ? 14.283 -10.897 1.495 1.00 89.25 112 ARG A CA 1
ATOM 820 C C . ARG A 1 112 ? 14.888 -11.051 0.112 1.00 89.25 112 ARG A C 1
ATOM 822 O O . ARG A 1 112 ? 15.365 -10.083 -0.475 1.00 89.25 112 ARG A O 1
ATOM 829 N N . SER A 1 113 ? 14.824 -12.263 -0.436 1.00 90.50 113 SER A N 1
ATOM 830 C CA . SER A 1 113 ? 15.206 -12.453 -1.829 1.00 90.50 113 SER A CA 1
ATOM 831 C C . SER A 1 113 ? 14.227 -11.716 -2.750 1.00 90.50 113 SER A C 1
ATOM 833 O O . SER A 1 113 ? 13.026 -11.636 -2.480 1.00 90.50 113 SER A O 1
ATOM 835 N N . LEU A 1 114 ? 14.731 -11.205 -3.875 1.00 88.06 114 LEU A N 1
ATOM 836 C CA . LEU A 1 114 ? 13.895 -10.573 -4.895 1.00 88.06 114 LEU A CA 1
ATOM 837 C C . LEU A 1 114 ? 12.789 -11.520 -5.393 1.00 88.06 114 LEU A C 1
ATOM 839 O O . LEU A 1 114 ? 11.665 -11.084 -5.633 1.00 88.06 114 LEU A O 1
ATOM 843 N N . ALA A 1 115 ? 13.092 -12.816 -5.511 1.00 89.38 115 ALA A N 1
ATOM 844 C CA . ALA A 1 115 ? 12.122 -13.826 -5.921 1.00 89.38 115 ALA A CA 1
ATOM 845 C C . ALA A 1 115 ? 10.940 -13.917 -4.942 1.00 89.38 115 ALA A C 1
ATOM 847 O O . ALA A 1 115 ? 9.793 -13.958 -5.383 1.00 89.38 115 ALA A O 1
ATOM 848 N N . ASP A 1 116 ? 11.199 -13.866 -3.632 1.00 91.31 116 ASP A N 1
ATOM 849 C CA . ASP A 1 116 ? 10.147 -13.923 -2.609 1.00 91.31 116 ASP A CA 1
ATOM 850 C C . ASP A 1 116 ? 9.275 -12.665 -2.614 1.00 91.31 116 ASP A C 1
ATOM 852 O O . ASP A 1 116 ? 8.053 -12.749 -2.477 1.00 91.31 116 ASP A O 1
ATOM 856 N N . ILE A 1 117 ? 9.888 -11.492 -2.802 1.00 92.00 117 ILE A N 1
ATOM 857 C CA . ILE A 1 117 ? 9.168 -10.213 -2.906 1.00 92.00 117 ILE A CA 1
ATOM 858 C C . ILE A 1 117 ? 8.218 -10.244 -4.109 1.00 92.00 117 ILE A C 1
ATOM 860 O O . ILE A 1 117 ? 7.045 -9.872 -3.998 1.00 92.00 117 ILE A O 1
ATOM 864 N N . LEU A 1 118 ? 8.701 -10.730 -5.254 1.00 91.62 118 LEU A N 1
ATOM 865 C CA . LEU A 1 118 ? 7.894 -10.841 -6.467 1.00 91.62 118 LEU A CA 1
ATOM 866 C C . LEU A 1 118 ? 6.804 -11.900 -6.348 1.00 91.62 118 LEU A C 1
ATOM 868 O O . LEU A 1 118 ? 5.682 -11.659 -6.783 1.00 91.62 118 LEU A O 1
ATOM 872 N N . ALA A 1 119 ? 7.090 -13.041 -5.726 1.00 92.31 119 ALA A N 1
ATOM 873 C CA . ALA A 1 119 ? 6.087 -14.070 -5.490 1.00 92.31 119 ALA A CA 1
ATOM 874 C C . ALA A 1 119 ? 4.945 -13.550 -4.601 1.00 92.31 119 ALA A C 1
ATOM 876 O O . ALA A 1 119 ? 3.776 -13.731 -4.941 1.00 92.31 119 ALA A O 1
ATOM 877 N N . ALA A 1 120 ? 5.269 -12.853 -3.508 1.00 94.56 120 ALA A N 1
ATOM 878 C CA . ALA A 1 120 ? 4.280 -12.292 -2.589 1.00 94.56 120 ALA A CA 1
ATOM 879 C C . ALA A 1 120 ? 3.414 -11.207 -3.249 1.00 94.56 120 ALA A C 1
ATOM 881 O O . ALA A 1 120 ? 2.186 -11.244 -3.165 1.00 94.56 120 ALA A O 1
ATOM 882 N N . THR A 1 121 ? 4.038 -10.257 -3.948 1.00 94.06 121 THR A N 1
ATOM 883 C CA . THR A 1 121 ? 3.312 -9.172 -4.631 1.00 94.06 121 THR A CA 1
ATOM 884 C C . THR A 1 121 ? 2.451 -9.688 -5.779 1.00 94.06 121 THR A C 1
ATOM 886 O O . THR A 1 121 ? 1.290 -9.290 -5.894 1.00 94.06 121 THR A O 1
ATOM 889 N N . LYS A 1 122 ? 2.954 -10.654 -6.553 1.00 93.69 122 LYS A N 1
ATOM 890 C CA . LYS A 1 122 ? 2.189 -11.321 -7.609 1.00 93.69 122 LYS A CA 1
ATOM 891 C C . LYS A 1 122 ? 0.999 -12.105 -7.060 1.00 93.69 122 LYS A C 1
ATOM 893 O O . LYS A 1 122 ? -0.089 -12.011 -7.618 1.00 93.69 122 LYS A O 1
ATOM 898 N N . ALA A 1 123 ? 1.169 -12.831 -5.953 1.00 93.69 123 ALA A N 1
ATOM 899 C CA . ALA A 1 123 ? 0.071 -13.540 -5.289 1.00 93.69 123 ALA A CA 1
ATOM 900 C C . ALA A 1 123 ? -1.029 -12.581 -4.796 1.00 93.69 123 ALA A C 1
ATOM 902 O O . ALA A 1 123 ? -2.210 -12.913 -4.849 1.00 93.69 123 ALA A O 1
ATOM 903 N N . ALA A 1 124 ? -0.653 -11.365 -4.394 1.00 93.56 124 ALA A N 1
ATOM 904 C CA . ALA A 1 124 ? -1.574 -10.278 -4.068 1.00 93.56 124 ALA A CA 1
ATOM 905 C C . ALA A 1 124 ? -2.153 -9.553 -5.310 1.00 93.56 124 ALA A C 1
ATOM 907 O O . ALA A 1 124 ? -2.968 -8.635 -5.182 1.00 93.56 124 ALA A O 1
ATOM 908 N N . GLY A 1 125 ? -1.769 -9.951 -6.525 1.00 92.81 125 GLY A N 1
ATOM 909 C CA . GLY A 1 125 ? -2.250 -9.370 -7.778 1.00 92.81 125 GLY A CA 1
ATOM 910 C C . GLY A 1 125 ? -1.615 -8.023 -8.127 1.00 92.81 125 GLY A C 1
ATOM 911 O O . GLY A 1 125 ? -2.284 -7.187 -8.734 1.00 92.81 125 GLY A O 1
ATOM 912 N N . TYR A 1 126 ? -0.363 -7.791 -7.723 1.00 90.25 126 TYR A N 1
ATOM 913 C CA . TYR A 1 126 ? 0.423 -6.621 -8.113 1.00 90.25 126 TYR A CA 1
ATOM 914 C C . TYR A 1 126 ? 1.667 -7.039 -8.896 1.00 90.25 126 TYR A C 1
ATOM 916 O O . TYR A 1 126 ? 2.549 -7.717 -8.373 1.00 90.25 126 TYR A O 1
ATOM 924 N N . GLU A 1 127 ? 1.759 -6.583 -10.142 1.00 85.00 127 GLU A N 1
ATOM 925 C CA . GLU A 1 127 ? 2.935 -6.785 -10.987 1.00 85.00 127 GLU A CA 1
ATOM 926 C C . GLU A 1 127 ? 3.967 -5.684 -10.718 1.00 85.00 127 GLU A C 1
ATOM 928 O O . GLU A 1 127 ? 3.714 -4.499 -10.938 1.00 85.00 127 GLU A O 1
ATOM 933 N N . MET A 1 128 ? 5.145 -6.079 -10.231 1.00 82.50 128 MET A N 1
ATOM 934 C CA . MET A 1 128 ? 6.162 -5.157 -9.710 1.00 82.50 128 MET A CA 1
ATOM 935 C C . MET A 1 128 ? 7.362 -4.954 -10.641 1.00 82.50 128 MET A C 1
ATOM 937 O O . MET A 1 128 ? 8.411 -4.501 -10.193 1.00 82.50 128 MET A O 1
ATOM 941 N N . GLY A 1 129 ? 7.228 -5.233 -11.943 1.00 71.88 129 GLY A N 1
ATOM 942 C CA . GLY A 1 129 ? 8.339 -5.173 -12.908 1.00 71.88 129 GLY A CA 1
ATOM 943 C C . GLY A 1 129 ? 9.136 -3.856 -12.894 1.00 71.88 129 GLY A C 1
ATOM 944 O O . GLY A 1 129 ? 10.363 -3.880 -12.935 1.00 71.88 129 GLY A O 1
ATOM 945 N N . GLY A 1 130 ? 8.470 -2.705 -12.743 1.00 71.06 130 GLY A N 1
ATOM 946 C CA . GLY A 1 130 ? 9.151 -1.406 -12.611 1.00 71.06 130 GLY A CA 1
ATOM 947 C C . GLY A 1 130 ? 9.885 -1.219 -11.274 1.00 71.06 130 GLY A C 1
ATOM 948 O O . GLY A 1 130 ? 10.946 -0.601 -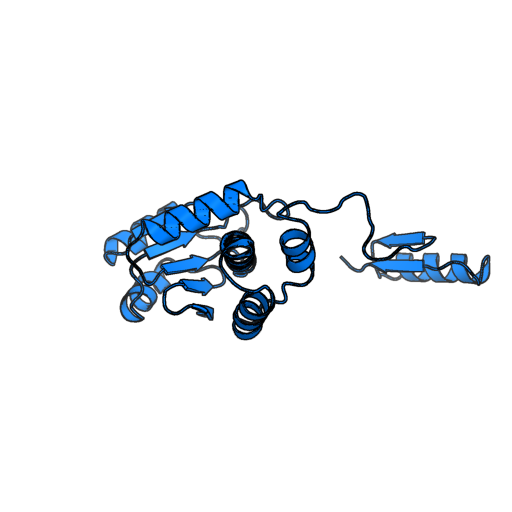11.222 1.00 71.06 130 GLY A O 1
ATOM 949 N N . VAL A 1 131 ? 9.362 -1.801 -10.193 1.00 74.06 131 VAL A N 1
ATOM 950 C CA . VAL A 1 131 ? 9.961 -1.758 -8.848 1.00 74.06 131 VAL A CA 1
ATOM 951 C C . VAL A 1 131 ? 11.172 -2.689 -8.759 1.00 74.06 13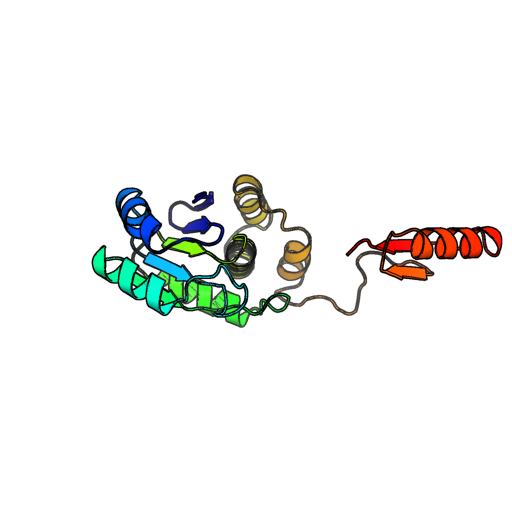1 VAL A C 1
ATOM 953 O O . VAL A 1 131 ? 12.149 -2.345 -8.099 1.00 74.06 131 VAL A O 1
ATOM 956 N N . VAL A 1 132 ? 11.171 -3.810 -9.493 1.00 73.69 132 VAL A N 1
ATOM 957 C CA . VAL A 1 132 ? 12.319 -4.731 -9.602 1.00 73.69 132 VAL A CA 1
ATOM 958 C C . VAL A 1 132 ? 13.592 -3.988 -9.975 1.00 73.69 132 VAL A C 1
ATOM 960 O O . VAL A 1 132 ? 14.625 -4.202 -9.348 1.00 73.69 132 VAL A O 1
ATOM 963 N N . ARG A 1 133 ? 13.529 -3.081 -10.958 1.00 70.94 133 ARG A N 1
ATOM 964 C CA . ARG A 1 133 ? 14.711 -2.310 -11.362 1.00 70.94 133 ARG A CA 1
ATOM 965 C C . ARG A 1 133 ? 15.263 -1.476 -10.223 1.00 70.94 133 ARG A C 1
ATOM 967 O O . ARG A 1 133 ? 16.475 -1.399 -10.074 1.00 70.94 133 ARG A O 1
ATOM 974 N N . ARG A 1 134 ? 14.399 -0.883 -9.406 1.00 71.62 134 ARG A N 1
ATOM 975 C CA . ARG A 1 134 ? 14.842 -0.113 -8.245 1.00 71.62 134 ARG A CA 1
ATOM 976 C C . ARG A 1 134 ? 15.455 -1.009 -7.183 1.00 71.62 134 ARG A C 1
ATOM 978 O O . ARG A 1 134 ? 16.522 -0.684 -6.689 1.00 71.62 134 ARG A O 1
ATOM 985 N N . ILE A 1 135 ? 14.854 -2.162 -6.899 1.00 73.06 135 ILE A N 1
ATOM 986 C CA . ILE A 1 135 ? 15.405 -3.137 -5.945 1.00 73.06 135 ILE A CA 1
ATOM 987 C C . ILE A 1 135 ? 16.800 -3.605 -6.388 1.00 73.06 135 ILE A C 1
ATOM 989 O O . ILE A 1 135 ? 17.746 -3.552 -5.608 1.00 73.06 135 ILE A O 1
ATOM 993 N N . VAL A 1 136 ? 16.952 -3.997 -7.657 1.00 70.00 136 VAL A N 1
ATOM 994 C CA . VAL A 1 136 ? 18.228 -4.483 -8.215 1.00 70.00 136 VAL A CA 1
ATOM 995 C C . VAL A 1 136 ? 19.299 -3.386 -8.248 1.00 70.00 136 VAL A C 1
ATOM 997 O O . VAL A 1 136 ? 20.474 -3.683 -8.059 1.00 70.00 136 VAL A O 1
ATOM 1000 N N . ASN A 1 137 ? 18.911 -2.122 -8.435 1.00 67.38 137 ASN A N 1
ATOM 1001 C CA . ASN A 1 137 ? 19.834 -0.982 -8.467 1.00 67.38 137 ASN A CA 1
ATOM 1002 C C . ASN A 1 137 ? 20.007 -0.279 -7.105 1.00 67.38 137 ASN A C 1
ATOM 1004 O O . ASN A 1 137 ? 20.501 0.849 -7.056 1.00 67.38 137 ASN A O 1
ATOM 1008 N N . GLY A 1 138 ? 19.609 -0.923 -5.999 1.00 61.47 138 GLY A N 1
ATOM 1009 C CA . GLY A 1 138 ? 19.789 -0.389 -4.645 1.00 61.47 138 GLY A CA 1
ATOM 1010 C C . GLY A 1 138 ? 18.977 0.881 -4.372 1.00 61.47 138 GLY A C 1
ATOM 1011 O O . GLY A 1 138 ? 19.520 1.849 -3.852 1.00 61.47 138 GLY A O 1
ATOM 1012 N N . GLY A 1 139 ? 17.711 0.903 -4.791 1.00 55.00 139 GLY A N 1
ATOM 1013 C CA . GLY A 1 139 ? 16.749 1.989 -4.558 1.00 55.00 139 GLY A CA 1
ATOM 1014 C C . GLY A 1 139 ? 16.736 3.087 -5.629 1.00 55.00 139 GLY A C 1
ATOM 1015 O O . GLY A 1 139 ? 15.710 3.730 -5.879 1.00 55.00 139 GLY A O 1
ATOM 1016 N N . LYS A 1 140 ? 17.829 3.217 -6.390 1.00 52.47 140 LYS A N 1
ATOM 1017 C CA . LYS A 1 140 ? 17.946 4.181 -7.491 1.00 52.47 140 LYS A CA 1
ATOM 1018 C C . LYS A 1 140 ? 17.056 3.781 -8.664 1.00 52.47 140 LYS A C 1
ATOM 1020 O O . LYS A 1 140 ? 17.122 2.655 -9.152 1.00 52.47 140 LYS A O 1
ATOM 1025 N N . THR A 1 141 ? 16.257 4.724 -9.161 1.00 51.16 141 THR A N 1
ATOM 1026 C CA . THR A 1 141 ? 15.664 4.616 -10.500 1.00 51.16 141 THR A CA 1
ATOM 1027 C C . THR A 1 141 ? 16.766 4.964 -11.495 1.00 51.16 141 THR A C 1
ATOM 1029 O O . THR A 1 141 ? 17.209 6.113 -11.478 1.00 51.16 141 THR A O 1
ATOM 1032 N N . PRO A 1 142 ? 17.255 4.035 -12.335 1.00 52.09 142 PRO A N 1
ATOM 1033 C CA . PRO A 1 142 ? 18.174 4.408 -13.398 1.00 52.09 142 PRO A CA 1
ATOM 1034 C C . PRO A 1 142 ? 17.409 5.313 -14.363 1.00 52.09 142 PRO A C 1
ATOM 1036 O O . PRO A 1 142 ? 16.536 4.856 -15.092 1.00 52.09 142 PRO A O 1
ATOM 1039 N N . THR A 1 143 ? 17.676 6.613 -14.324 1.00 55.62 143 THR A N 1
ATOM 1040 C CA . THR A 1 143 ? 17.180 7.562 -15.332 1.00 55.62 143 THR A CA 1
ATOM 1041 C C . THR A 1 143 ? 18.039 7.544 -16.591 1.00 55.62 143 THR A C 1
ATOM 1043 O O . THR A 1 143 ? 17.644 8.095 -17.614 1.00 55.62 143 THR A O 1
ATOM 1046 N N . ASP A 1 144 ? 19.199 6.888 -16.512 1.00 50.91 144 ASP A N 1
ATOM 1047 C CA . ASP A 1 144 ? 20.267 6.986 -17.506 1.00 50.91 144 ASP A CA 1
ATOM 1048 C C . ASP A 1 144 ? 20.321 5.763 -18.435 1.00 50.91 144 ASP A C 1
ATOM 1050 O O . ASP A 1 144 ? 21.005 5.780 -19.457 1.00 50.91 144 ASP A O 1
ATOM 1054 N N . THR A 1 145 ? 19.578 4.700 -18.115 1.00 52.00 145 THR A N 1
ATOM 1055 C CA . THR A 1 145 ? 19.431 3.511 -18.959 1.00 52.00 145 THR A CA 1
ATOM 1056 C C . THR A 1 145 ? 17.952 3.258 -19.224 1.00 52.00 145 THR A C 1
ATOM 1058 O O . THR A 1 145 ? 17.204 2.837 -18.347 1.00 52.00 145 THR A O 1
ATOM 1061 N N . GLY A 1 146 ? 17.517 3.555 -20.450 1.00 57.56 146 GLY A N 1
ATOM 1062 C CA . GLY A 1 146 ? 16.152 3.280 -20.889 1.00 57.56 146 GLY A CA 1
ATOM 1063 C C . GLY A 1 146 ? 15.870 1.777 -20.963 1.00 57.56 146 GLY A C 1
ATOM 1064 O O . GLY A 1 146 ? 16.712 0.992 -21.393 1.00 57.56 146 GLY A O 1
ATOM 1065 N N . ASP A 1 147 ? 14.660 1.394 -20.569 1.00 60.03 147 ASP A N 1
ATOM 1066 C CA . ASP A 1 147 ? 14.146 0.017 -20.575 1.00 60.03 147 ASP A CA 1
ATOM 1067 C C . ASP A 1 147 ? 14.065 -0.608 -21.966 1.00 60.03 147 ASP A C 1
ATOM 1069 O O . ASP A 1 147 ? 14.162 -1.823 -22.133 1.00 60.03 147 ASP A O 1
ATOM 1073 N N . ALA A 1 148 ? 13.841 0.263 -22.940 1.00 69.38 148 ALA A N 1
ATOM 1074 C CA . ALA A 1 148 ? 13.836 0.018 -24.360 1.00 69.38 148 ALA A CA 1
ATOM 1075 C C . ALA A 1 148 ? 14.211 1.342 -25.030 1.00 69.38 148 ALA A C 1
ATOM 1077 O O . ALA A 1 148 ? 13.825 2.417 -24.558 1.00 69.38 148 ALA A O 1
ATOM 1078 N N . SER A 1 149 ? 14.974 1.272 -26.114 1.00 81.12 149 SER A N 1
ATOM 1079 C CA . SER A 1 149 ? 15.293 2.431 -26.936 1.00 81.12 149 SER A CA 1
ATOM 1080 C C . SER A 1 149 ? 14.599 2.285 -28.279 1.00 81.12 149 SER A C 1
ATOM 1082 O O . SER A 1 149 ? 14.645 1.239 -28.913 1.00 81.12 149 SER A O 1
ATOM 1084 N N . PHE A 1 150 ? 13.953 3.363 -28.699 1.00 89.94 150 PHE A N 1
ATOM 1085 C CA . PHE A 1 150 ? 13.321 3.476 -30.004 1.00 89.94 150 PHE A CA 1
ATOM 1086 C C . PHE A 1 150 ? 13.883 4.718 -30.681 1.00 89.94 150 PHE A C 1
ATOM 1088 O O . PHE A 1 150 ? 14.285 5.674 -30.012 1.00 89.94 150 PHE A O 1
ATOM 1095 N N . ASN A 1 151 ? 13.905 4.739 -32.010 1.00 92.94 151 ASN A N 1
ATOM 1096 C CA . ASN A 1 151 ? 14.291 5.948 -32.729 1.00 92.94 151 ASN A CA 1
ATOM 1097 C C . ASN A 1 151 ? 13.242 7.055 -32.555 1.00 92.94 151 ASN A C 1
ATOM 1099 O O . ASN A 1 151 ? 13.590 8.234 -32.592 1.00 92.94 151 ASN A O 1
ATOM 1103 N N . VAL A 1 152 ? 11.970 6.677 -32.376 1.00 93.75 152 VAL A N 1
ATOM 1104 C CA . VAL A 1 152 ? 10.850 7.591 -32.128 1.00 93.75 152 VAL A CA 1
ATOM 1105 C C . VAL A 1 152 ? 9.898 6.988 -31.093 1.00 93.75 152 VAL A C 1
ATOM 1107 O O . VAL A 1 152 ? 9.554 5.811 -31.169 1.00 93.75 152 VAL A O 1
ATOM 1110 N N . VAL A 1 153 ? 9.422 7.812 -30.160 1.00 93.94 153 VAL A N 1
ATOM 1111 C CA . VAL A 1 153 ? 8.342 7.462 -29.227 1.00 93.94 153 VAL A CA 1
ATOM 1112 C C . VAL A 1 153 ? 7.164 8.406 -29.463 1.00 93.94 153 VAL A C 1
ATOM 1114 O O . VAL A 1 153 ? 7.338 9.623 -29.476 1.00 93.94 153 VAL A O 1
ATOM 1117 N N . ILE A 1 154 ? 5.969 7.848 -29.653 1.00 94.62 154 ILE A N 1
ATOM 1118 C CA . ILE A 1 154 ? 4.708 8.579 -29.817 1.00 94.62 154 ILE A CA 1
ATOM 1119 C C . ILE A 1 154 ? 3.833 8.302 -28.595 1.00 94.62 154 ILE A C 1
ATOM 1121 O O . ILE A 1 154 ? 3.518 7.151 -28.308 1.00 94.62 154 ILE A O 1
ATOM 1125 N N . VAL A 1 155 ? 3.430 9.351 -27.877 1.00 93.00 155 VAL A N 1
ATOM 1126 C CA . VAL A 1 155 ? 2.544 9.242 -26.707 1.00 93.00 155 VAL A CA 1
ATOM 1127 C C . VAL A 1 155 ? 1.107 9.560 -27.132 1.00 93.00 155 VAL A C 1
ATOM 1129 O O . VAL A 1 155 ? 0.827 10.665 -27.593 1.00 93.00 155 VAL A O 1
ATOM 1132 N N . GLY A 1 156 ? 0.218 8.578 -26.983 1.00 89.19 156 GLY A N 1
ATOM 1133 C CA . GLY A 1 156 ? -1.182 8.566 -27.406 1.00 89.19 156 GLY A CA 1
ATOM 1134 C C . GLY A 1 156 ? -1.420 7.606 -28.576 1.00 89.19 156 GLY A C 1
ATOM 1135 O O . GLY A 1 156 ? -1.059 7.920 -29.711 1.00 89.19 156 GLY A O 1
ATOM 1136 N N . ALA A 1 157 ? -2.086 6.470 -28.334 1.00 90.69 157 ALA A N 1
ATOM 1137 C CA . ALA A 1 157 ? -2.353 5.455 -29.363 1.00 90.69 157 ALA A CA 1
ATOM 1138 C C . ALA A 1 157 ? -3.662 5.679 -30.146 1.00 90.69 157 ALA A C 1
ATOM 1140 O O . ALA A 1 157 ? -4.159 4.785 -30.829 1.00 90.69 157 ALA A O 1
ATOM 1141 N N . GLY A 1 158 ? -4.219 6.892 -30.091 1.00 91.56 158 GLY A N 1
ATOM 1142 C CA . GLY A 1 158 ? -5.372 7.281 -30.901 1.00 91.56 158 GLY A CA 1
ATOM 1143 C C . GLY A 1 158 ? -5.050 7.398 -32.398 1.00 91.56 158 GLY A C 1
ATOM 1144 O O . GLY A 1 158 ? -3.905 7.266 -32.837 1.00 91.56 158 GLY A O 1
ATOM 1145 N N . ALA A 1 159 ? -6.065 7.733 -33.200 1.00 95.00 159 ALA A N 1
ATOM 1146 C CA . ALA A 1 159 ? -5.938 7.834 -34.659 1.00 95.00 159 ALA A CA 1
ATOM 1147 C C . ALA A 1 159 ? -4.789 8.757 -35.116 1.00 95.00 159 ALA A C 1
ATOM 1149 O O . ALA A 1 159 ? -4.095 8.444 -36.081 1.00 95.00 159 ALA A O 1
ATOM 1150 N N . GLY A 1 160 ? -4.547 9.860 -34.398 1.00 94.81 160 GLY A N 1
ATOM 1151 C CA . GLY A 1 160 ? -3.436 10.772 -34.684 1.00 94.81 160 GLY A CA 1
ATOM 1152 C C . GLY A 1 160 ? -2.056 10.144 -34.460 1.00 94.81 160 GLY A C 1
ATOM 1153 O O . GLY A 1 160 ? -1.176 10.293 -35.307 1.00 94.81 160 GLY A O 1
ATOM 1154 N N . GLY A 1 161 ? -1.877 9.400 -33.365 1.00 95.75 161 GLY A N 1
ATOM 1155 C CA . GLY A 1 161 ? -0.6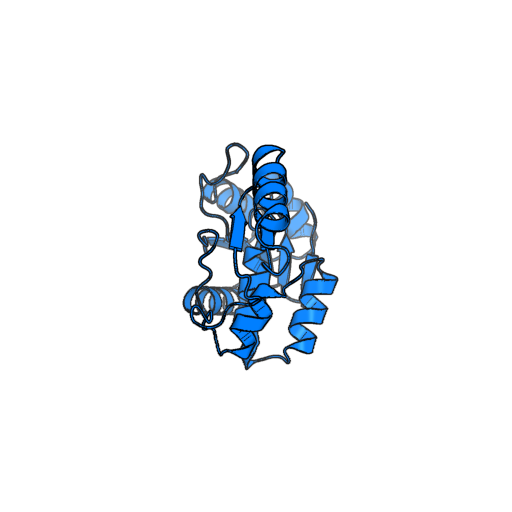12 8.730 -33.055 1.00 95.75 161 GLY A CA 1
ATOM 1156 C C . GLY A 1 161 ? -0.304 7.596 -34.029 1.00 95.75 161 GLY A C 1
ATOM 1157 O O . GLY A 1 161 ? 0.809 7.503 -34.547 1.00 95.75 161 GLY A O 1
ATOM 1158 N N . ILE A 1 162 ? -1.318 6.797 -34.371 1.00 96.12 162 ILE A N 1
ATOM 1159 C CA . ILE A 1 162 ? -1.190 5.719 -35.361 1.00 96.12 162 ILE A CA 1
ATOM 1160 C C . ILE A 1 162 ? -0.881 6.289 -36.754 1.00 96.12 162 ILE A C 1
ATOM 1162 O O . ILE A 1 162 ? 0.019 5.795 -37.435 1.00 96.12 162 ILE A O 1
ATOM 1166 N N . ALA A 1 163 ? -1.570 7.355 -37.180 1.00 97.00 163 ALA A N 1
ATOM 1167 C CA . ALA A 1 163 ? -1.313 7.993 -38.473 1.00 97.00 163 ALA A CA 1
ATOM 1168 C C . ALA A 1 163 ? 0.104 8.588 -38.559 1.00 97.00 163 ALA A C 1
ATOM 1170 O O . ALA A 1 163 ? 0.772 8.456 -39.589 1.00 97.00 163 ALA A O 1
ATOM 1171 N N . ALA A 1 164 ? 0.589 9.199 -37.473 1.00 96.38 164 ALA A N 1
ATOM 1172 C CA . ALA A 1 164 ? 1.954 9.709 -37.386 1.00 96.38 164 ALA A CA 1
ATOM 1173 C C . ALA A 1 164 ? 2.989 8.577 -37.498 1.00 96.38 164 ALA A C 1
ATOM 1175 O O . ALA A 1 164 ? 3.922 8.683 -38.299 1.00 96.38 164 ALA A O 1
ATOM 1176 N N . ALA A 1 165 ? 2.795 7.471 -36.773 1.00 96.69 165 ALA A N 1
ATOM 1177 C CA . ALA A 1 165 ? 3.668 6.301 -36.847 1.00 96.69 165 ALA A CA 1
ATOM 1178 C C . ALA A 1 165 ? 3.711 5.702 -38.262 1.00 96.69 165 ALA A C 1
ATOM 1180 O O . ALA A 1 165 ? 4.792 5.442 -38.793 1.00 96.69 165 ALA A O 1
ATOM 1181 N N . ALA A 1 166 ? 2.549 5.547 -38.905 1.00 96.12 166 ALA A N 1
ATOM 1182 C CA . ALA A 1 166 ? 2.439 5.010 -40.260 1.00 96.12 166 ALA A CA 1
ATOM 1183 C C . ALA A 1 166 ? 3.149 5.895 -41.299 1.00 96.12 166 ALA A C 1
ATOM 1185 O O . ALA A 1 166 ? 3.899 5.388 -42.132 1.00 96.12 166 ALA A O 1
ATOM 1186 N N . SER A 1 167 ? 2.971 7.219 -41.219 1.00 97.12 167 SER A N 1
ATOM 1187 C CA . SER A 1 167 ? 3.645 8.188 -42.099 1.00 97.12 167 SER A CA 1
ATOM 1188 C C . SER A 1 167 ? 5.169 8.184 -41.916 1.00 97.12 167 SER A C 1
ATOM 1190 O O . SER A 1 167 ? 5.925 8.294 -42.884 1.00 97.12 167 SER A O 1
ATOM 1192 N N . LEU A 1 168 ? 5.647 8.024 -40.678 1.00 96.75 168 LEU A N 1
ATOM 1193 C CA . LEU A 1 168 ? 7.076 7.909 -40.384 1.00 96.75 168 LEU A CA 1
ATOM 1194 C C . LEU A 1 168 ? 7.659 6.604 -40.935 1.00 96.75 168 LEU A C 1
ATOM 1196 O O . LEU A 1 168 ? 8.673 6.651 -41.633 1.00 96.75 168 LEU A O 1
ATOM 1200 N N . LYS A 1 169 ? 6.994 5.466 -40.703 1.00 95.81 169 LYS A N 1
ATOM 1201 C CA . LYS A 1 169 ? 7.404 4.162 -41.244 1.00 95.81 169 LYS A CA 1
ATOM 1202 C C . LYS A 1 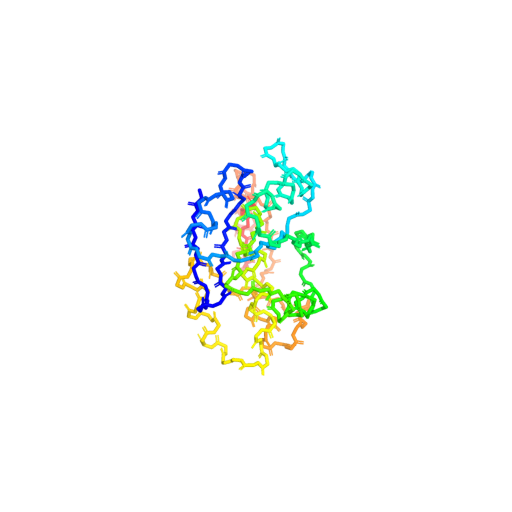169 ? 7.380 4.121 -42.769 1.00 95.81 169 LYS A C 1
ATOM 1204 O O . LYS A 1 169 ? 8.276 3.529 -43.360 1.00 95.81 169 LYS A O 1
ATOM 1209 N N . SER A 1 170 ? 6.424 4.781 -43.426 1.00 96.50 170 SER A N 1
ATOM 1210 C CA . SER A 1 170 ? 6.378 4.812 -44.894 1.00 96.50 170 SER A CA 1
ATOM 1211 C C . SER A 1 170 ? 7.542 5.599 -45.508 1.00 96.50 170 SER A C 1
ATOM 1213 O O . SER A 1 170 ? 7.954 5.309 -46.626 1.00 96.50 170 SER A O 1
ATOM 1215 N N . ARG A 1 171 ? 8.066 6.610 -44.800 1.00 96.38 171 ARG A N 1
ATOM 1216 C CA . ARG A 1 171 ? 9.196 7.443 -45.256 1.00 96.38 171 ARG A CA 1
ATOM 1217 C C . ARG A 1 171 ? 10.552 6.884 -44.837 1.00 96.38 171 ARG A C 1
ATOM 1219 O O . ARG A 1 171 ? 11.537 7.099 -45.537 1.00 96.38 171 ARG A O 1
ATOM 1226 N N . LYS A 1 172 ? 10.613 6.217 -43.685 1.00 95.88 172 LYS A N 1
ATOM 1227 C CA . LYS A 1 172 ? 11.811 5.574 -43.140 1.00 95.88 172 LYS A CA 1
ATOM 1228 C C . LYS A 1 172 ? 11.428 4.205 -42.553 1.00 95.88 172 LYS A C 1
ATOM 1230 O O . LYS A 1 172 ? 11.103 4.126 -41.366 1.00 95.88 172 LYS A O 1
ATOM 1235 N N . PRO A 1 173 ? 11.472 3.135 -43.368 1.00 92.81 173 PRO A N 1
ATOM 1236 C CA . PRO A 1 173 ? 11.020 1.797 -42.971 1.00 92.81 173 PRO A CA 1
ATOM 1237 C C . PRO A 1 173 ? 11.774 1.219 -41.772 1.00 92.81 173 PRO A C 1
ATOM 1239 O O . PRO A 1 173 ? 11.178 0.522 -40.949 1.00 92.81 173 PRO A O 1
ATOM 1242 N N . ASP A 1 174 ? 13.052 1.572 -41.639 1.00 95.12 174 ASP A N 1
ATOM 1243 C CA . ASP A 1 174 ? 13.945 1.046 -40.602 1.00 95.12 174 ASP A CA 1
ATOM 1244 C C . ASP A 1 174 ? 13.800 1.754 -39.247 1.00 95.12 174 ASP A C 1
ATOM 1246 O O . ASP A 1 174 ? 14.423 1.332 -38.280 1.00 95.12 174 ASP A O 1
ATOM 1250 N N . LEU A 1 175 ? 12.984 2.816 -39.141 1.00 95.06 175 LEU A N 1
ATOM 1251 C CA . LEU A 1 175 ? 12.756 3.484 -37.854 1.00 95.06 175 LEU A CA 1
ATOM 1252 C C . LEU A 1 175 ? 12.108 2.527 -36.865 1.00 95.06 175 LEU A C 1
ATOM 1254 O O . LEU A 1 175 ? 10.995 2.070 -37.108 1.00 95.06 175 LEU A O 1
ATOM 1258 N N . ASP A 1 176 ? 12.731 2.292 -35.724 1.00 94.44 176 ASP A N 1
ATOM 1259 C CA . ASP A 1 176 ? 12.067 1.642 -34.605 1.00 94.44 176 ASP A CA 1
ATOM 1260 C C . ASP A 1 176 ? 11.171 2.661 -33.882 1.00 94.44 176 ASP A C 1
ATOM 1262 O O . ASP A 1 176 ? 11.646 3.723 -33.462 1.00 94.44 176 ASP A O 1
ATOM 1266 N N . ILE A 1 177 ? 9.865 2.388 -33.809 1.00 95.19 177 ILE A N 1
ATOM 1267 C CA . ILE A 1 177 ? 8.855 3.329 -33.303 1.00 95.19 177 ILE A CA 1
ATOM 1268 C C . ILE A 1 177 ? 8.027 2.652 -32.215 1.00 95.19 177 ILE A C 1
ATOM 1270 O O . ILE A 1 177 ? 7.352 1.659 -32.483 1.00 95.19 177 ILE A O 1
ATOM 1274 N N . ALA A 1 178 ? 8.001 3.250 -31.026 1.00 94.44 178 ALA A N 1
ATOM 1275 C CA . ALA A 1 178 ? 7.060 2.890 -29.972 1.00 94.44 178 ALA A CA 1
ATOM 1276 C C . ALA A 1 178 ? 5.855 3.831 -29.962 1.00 94.44 178 ALA A C 1
ATOM 1278 O O . ALA A 1 178 ? 6.004 5.049 -30.082 1.00 94.44 178 ALA A O 1
ATOM 1279 N N . ILE A 1 179 ? 4.666 3.264 -29.759 1.00 94.00 179 ILE A N 1
ATOM 1280 C CA . ILE A 1 179 ? 3.444 4.013 -29.458 1.00 94.00 179 ILE A CA 1
ATOM 1281 C C . ILE A 1 179 ? 3.020 3.632 -28.041 1.00 94.00 179 ILE A C 1
ATOM 1283 O O . ILE A 1 179 ? 2.821 2.453 -27.754 1.00 94.00 179 ILE A O 1
ATOM 1287 N N . ILE A 1 180 ? 2.914 4.620 -27.158 1.00 90.69 180 ILE A N 1
ATOM 1288 C CA . ILE A 1 180 ? 2.510 4.446 -25.762 1.00 90.69 180 ILE A CA 1
ATOM 1289 C C . ILE A 1 180 ? 1.080 4.951 -25.628 1.00 90.69 180 ILE A C 1
ATOM 1291 O O . ILE A 1 180 ? 0.824 6.108 -25.952 1.00 90.69 180 ILE A O 1
ATOM 1295 N N . ASP A 1 181 ? 0.168 4.112 -25.145 1.00 84.12 181 ASP A N 1
ATOM 1296 C CA . ASP A 1 181 ? -1.189 4.539 -24.800 1.00 84.12 181 ASP A CA 1
ATOM 1297 C C . ASP A 1 181 ? -1.247 4.887 -23.300 1.00 84.12 181 ASP A C 1
ATOM 1299 O O . ASP A 1 181 ? -0.988 3.994 -22.487 1.00 84.12 181 ASP A O 1
ATOM 1303 N N . PRO A 1 182 ? -1.447 6.166 -22.926 1.00 64.06 182 PRO A N 1
ATOM 1304 C CA . PRO A 1 182 ? -1.469 6.607 -21.531 1.00 64.06 182 PRO A CA 1
ATOM 1305 C C . PRO A 1 182 ? -2.752 6.238 -20.774 1.00 64.06 182 PRO A C 1
ATOM 1307 O O . PRO A 1 182 ? -3.828 6.142 -21.407 1.00 64.06 182 PRO A O 1
#

Secondary structure (DSSP, 8-state):
---EEEETTEEEES---GGGHHHHHHTT--EEEE-S-TTS-TTPPPHHHHHHHHHHTT-EEEE----TT---HHHHHHHHHHHHHSPSSEEEE-SSSHHHHHHHHHHTTTTS-HHHHHHHHHHTT---HHHHHHHHTTT---SSS-SS--SEEEE--SHHHHHHHHHHHHH-TT--EEEE--

Radius of gyration: 20.02 Å; chains: 1; bounding box: 38×29×64 Å

pLDDT: mean 90.28, std 11.62, range [50.91, 98.69]